Protein AF-A0A162H583-F1 (afdb_monomer_lite)

Secondary structure (DSSP, 8-state):
-PPPPTT----SS--HHHHHHT-SSPPPGGGT---------PPPPTHHHH-HHHHHHHIIIIITTS------GGG--STT-EEEEEETTEEEEEEEEETTEEEEEESS-TTT---S-SS-BSSS-S-HHHHHHHHH-TT------TT-GGGGT---------PPPPP-

Structure (mmCIF, N/CA/C/O backbone):
data_AF-A0A162H583-F1
#
_entry.id   AF-A0A162H583-F1
#
loop_
_atom_site.group_PDB
_atom_site.id
_atom_site.type_symbol
_atom_site.label_atom_id
_atom_site.label_alt_id
_atom_site.label_comp_id
_atom_site.label_asym_id
_atom_site.label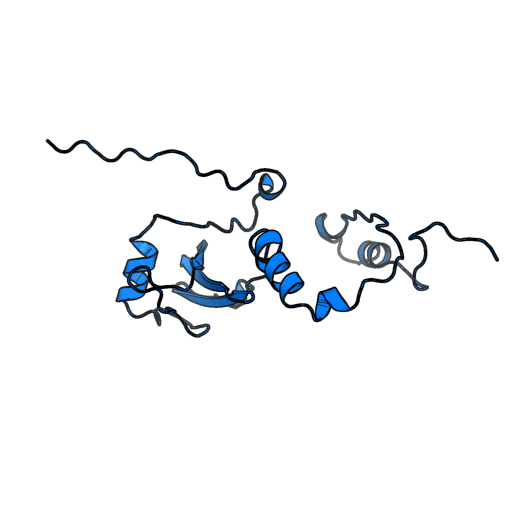_entity_id
_atom_site.label_seq_id
_atom_site.pdbx_PDB_ins_code
_atom_site.Cartn_x
_atom_site.Cartn_y
_atom_site.Cartn_z
_atom_site.occupancy
_atom_site.B_iso_or_equiv
_atom_site.auth_seq_id
_atom_site.auth_comp_id
_atom_site.auth_asym_id
_atom_site.auth_atom_id
_atom_site.pdbx_PDB_model_num
ATOM 1 N N . MET A 1 1 ? 15.491 -35.699 -24.051 1.00 50.78 1 MET A N 1
ATOM 2 C CA . MET A 1 1 ? 14.943 -34.900 -22.935 1.00 50.78 1 MET A CA 1
ATOM 3 C C . MET A 1 1 ? 13.486 -34.619 -23.257 1.00 50.78 1 MET A C 1
ATOM 5 O O . MET A 1 1 ? 13.222 -34.134 -24.347 1.00 50.78 1 MET A O 1
ATOM 9 N N . SER A 1 2 ? 12.550 -35.019 -22.392 1.00 69.00 2 SER A N 1
ATOM 10 C CA . SER A 1 2 ? 11.120 -34.745 -22.592 1.00 69.00 2 SER A CA 1
ATOM 11 C C . SER A 1 2 ? 10.884 -33.241 -22.500 1.00 69.00 2 SER A C 1
ATOM 13 O O . SER A 1 2 ? 11.198 -32.650 -21.469 1.00 69.00 2 SER A O 1
ATOM 15 N N . VAL A 1 3 ? 10.338 -32.631 -23.549 1.00 78.31 3 VAL A N 1
ATOM 16 C CA . VAL A 1 3 ? 9.922 -31.224 -23.518 1.00 78.31 3 VAL A CA 1
ATOM 17 C C . VAL A 1 3 ? 8.723 -31.116 -22.573 1.00 78.31 3 VAL A C 1
ATOM 19 O O . VAL A 1 3 ? 7.740 -31.836 -22.734 1.00 78.31 3 VAL A O 1
ATOM 22 N N . GLN A 1 4 ? 8.842 -30.291 -21.535 1.00 82.75 4 GLN A N 1
ATOM 23 C CA . GLN A 1 4 ? 7.758 -30.005 -20.592 1.00 82.75 4 GLN A CA 1
ATOM 24 C C . GLN A 1 4 ? 6.749 -29.039 -21.226 1.00 82.75 4 GLN A C 1
ATOM 26 O O . GLN A 1 4 ? 7.090 -28.288 -22.141 1.00 82.75 4 GLN A O 1
ATOM 31 N N . LYS A 1 5 ? 5.503 -29.044 -20.744 1.00 88.88 5 LYS A N 1
ATOM 32 C CA . LYS A 1 5 ? 4.501 -28.066 -21.184 1.00 88.88 5 LYS A CA 1
ATOM 33 C C . LYS A 1 5 ? 4.932 -26.666 -20.702 1.00 88.88 5 LYS A C 1
ATOM 35 O O . LYS A 1 5 ? 5.380 -26.543 -19.563 1.00 88.88 5 LYS A O 1
ATOM 40 N N . PRO A 1 6 ? 4.783 -25.599 -21.507 1.00 89.00 6 PRO A N 1
ATOM 41 C CA . PRO A 1 6 ? 5.033 -24.239 -21.032 1.00 89.00 6 PRO A CA 1
ATOM 42 C C . PRO A 1 6 ? 4.258 -23.945 -19.736 1.00 89.00 6 PRO A C 1
ATOM 44 O O . PRO A 1 6 ? 3.083 -24.303 -19.619 1.00 89.00 6 PRO A O 1
ATOM 47 N N . GLY A 1 7 ? 4.941 -23.373 -18.742 1.00 87.69 7 GLY A N 1
ATOM 48 C CA . GLY A 1 7 ? 4.389 -23.112 -17.406 1.00 87.69 7 GLY A CA 1
ATOM 49 C C . GLY A 1 7 ? 4.313 -24.319 -16.462 1.00 87.69 7 GLY A C 1
ATOM 50 O O . GLY A 1 7 ? 3.940 -24.148 -15.307 1.00 87.69 7 GLY A O 1
ATOM 51 N N . SER A 1 8 ? 4.686 -25.535 -16.891 1.00 88.12 8 SER A N 1
ATOM 52 C CA . SER A 1 8 ? 4.710 -26.711 -16.000 1.00 88.12 8 SER A CA 1
ATOM 53 C C . SER A 1 8 ? 6.026 -26.886 -15.236 1.00 88.12 8 SER A C 1
ATOM 55 O O . SER A 1 8 ? 6.143 -27.798 -14.417 1.00 88.12 8 SER A O 1
ATOM 57 N N . ALA A 1 9 ? 7.026 -26.039 -15.503 1.00 87.62 9 ALA A N 1
ATOM 58 C CA . ALA A 1 9 ? 8.291 -26.041 -14.779 1.00 87.62 9 ALA A CA 1
ATOM 59 C C . ALA A 1 9 ? 8.074 -25.574 -13.332 1.00 87.62 9 ALA A C 1
ATOM 61 O O . ALA A 1 9 ? 7.574 -24.478 -13.091 1.00 87.62 9 ALA A O 1
ATOM 62 N N . ARG A 1 10 ? 8.461 -26.407 -12.363 1.00 86.56 10 ARG A N 1
ATOM 63 C CA . ARG A 1 10 ? 8.349 -26.113 -10.929 1.00 86.56 10 ARG A CA 1
ATOM 64 C C . ARG A 1 10 ? 9.464 -26.791 -10.140 1.00 86.56 10 ARG A C 1
ATOM 66 O O . ARG A 1 10 ? 10.038 -27.778 -10.598 1.00 86.56 10 ARG A O 1
ATOM 73 N N . ALA A 1 11 ? 9.746 -26.270 -8.948 1.00 87.81 11 ALA A N 1
ATOM 74 C CA . ALA A 1 11 ? 10.641 -26.922 -7.996 1.00 87.81 11 ALA A CA 1
ATOM 75 C C . ALA A 1 11 ? 10.095 -28.301 -7.575 1.00 87.81 11 ALA A C 1
ATOM 77 O O . ALA A 1 11 ? 8.883 -28.540 -7.606 1.00 87.81 11 ALA A O 1
ATOM 78 N N . SER A 1 12 ? 10.992 -29.208 -7.182 1.00 90.19 12 SER A N 1
ATOM 79 C CA . SER A 1 12 ? 10.615 -30.512 -6.633 1.00 90.19 12 SER A CA 1
ATOM 80 C C . SER A 1 12 ? 9.915 -30.370 -5.274 1.00 90.19 12 SER A C 1
ATOM 82 O O . SER A 1 12 ? 10.164 -29.423 -4.533 1.00 90.19 12 SER A O 1
ATOM 84 N N . GLY A 1 13 ? 9.047 -31.332 -4.940 1.00 92.25 13 GLY A N 1
ATOM 85 C CA . GLY A 1 13 ? 8.307 -31.370 -3.672 1.00 92.25 13 GLY A CA 1
ATOM 86 C C . GLY A 1 13 ? 6.801 -31.110 -3.818 1.00 92.25 13 GLY A C 1
ATOM 87 O O . GLY A 1 13 ? 6.305 -30.967 -4.942 1.00 92.25 13 GLY A O 1
ATOM 88 N N . PRO A 1 14 ? 6.054 -31.081 -2.700 1.00 93.31 14 PRO A N 1
ATOM 89 C CA . PRO A 1 14 ? 4.634 -30.750 -2.712 1.00 93.31 14 PRO A CA 1
ATOM 90 C C . PRO A 1 14 ? 4.416 -29.290 -3.129 1.00 93.31 14 PRO A C 1
ATOM 92 O O . PRO A 1 14 ? 5.251 -28.414 -2.898 1.00 93.31 14 PRO A O 1
ATOM 95 N N . THR A 1 15 ? 3.300 -29.024 -3.794 1.00 90.38 15 THR A N 1
ATOM 96 C CA . THR A 1 15 ? 2.823 -27.668 -4.072 1.00 90.38 15 THR A CA 1
ATOM 97 C C . THR A 1 15 ? 2.327 -27.007 -2.789 1.00 90.38 15 THR A C 1
ATOM 99 O O . THR A 1 15 ? 2.003 -27.672 -1.802 1.00 90.38 15 THR A O 1
ATOM 102 N N . VAL A 1 16 ? 2.215 -25.678 -2.819 1.00 89.38 16 VAL A N 1
ATOM 103 C CA . VAL A 1 16 ? 1.554 -24.931 -1.742 1.00 89.38 16 VAL A CA 1
ATOM 104 C C . VAL A 1 16 ? 0.112 -25.420 -1.575 1.00 89.38 16 VAL A C 1
ATOM 106 O O . VAL A 1 16 ? -0.304 -25.673 -0.453 1.00 89.38 16 VAL A O 1
ATOM 109 N N . ALA A 1 17 ? -0.607 -25.665 -2.675 1.00 89.81 17 ALA A N 1
ATOM 110 C CA . ALA A 1 17 ? -1.972 -26.191 -2.645 1.00 89.81 17 ALA A CA 1
ATOM 111 C C . ALA A 1 17 ? -2.068 -27.580 -1.983 1.00 89.81 17 ALA A C 1
ATOM 113 O O . ALA A 1 17 ? -2.922 -27.790 -1.129 1.00 89.81 17 ALA A O 1
ATOM 114 N N . GLU A 1 18 ? -1.170 -28.516 -2.312 1.00 91.56 18 GLU A N 1
ATOM 115 C CA . GLU A 1 18 ? -1.110 -29.840 -1.666 1.00 91.56 18 GLU A CA 1
ATOM 116 C C . GLU A 1 18 ? -0.750 -29.733 -0.179 1.00 91.56 18 GLU A C 1
ATOM 118 O O . GLU A 1 18 ? -1.299 -30.462 0.642 1.00 91.56 18 GLU A O 1
ATOM 123 N N . THR A 1 19 ? 0.147 -28.807 0.172 1.00 92.56 19 THR A N 1
ATOM 124 C CA . THR A 1 19 ? 0.529 -28.550 1.569 1.00 92.56 19 THR A CA 1
ATOM 125 C C . THR A 1 19 ? -0.655 -28.008 2.370 1.00 92.56 19 THR A C 1
ATOM 127 O O . THR A 1 19 ? -0.931 -28.501 3.457 1.00 92.56 19 THR A O 1
ATOM 130 N N . ILE A 1 20 ? -1.383 -27.037 1.812 1.00 91.75 20 ILE A N 1
ATOM 131 C CA . ILE A 1 20 ? -2.583 -26.441 2.409 1.00 91.75 20 ILE A CA 1
ATOM 132 C C . ILE A 1 20 ? -3.699 -27.490 2.547 1.00 91.75 20 ILE A C 1
ATOM 134 O O . ILE A 1 20 ? -4.353 -27.567 3.582 1.00 91.75 20 ILE A O 1
ATOM 138 N N . ALA A 1 21 ? -3.890 -28.340 1.537 1.00 89.75 21 ALA A N 1
ATOM 139 C CA . ALA A 1 21 ? -4.882 -29.415 1.573 1.00 89.75 21 ALA A CA 1
ATOM 140 C C . ALA A 1 21 ? -4.553 -30.508 2.605 1.00 89.75 21 ALA A C 1
ATOM 142 O O . ALA A 1 21 ? -5.455 -31.199 3.077 1.00 89.75 21 ALA A O 1
ATOM 143 N N . ALA A 1 22 ? -3.273 -30.671 2.945 1.00 91.38 22 ALA A N 1
ATOM 144 C CA . ALA A 1 22 ? -2.807 -31.598 3.968 1.00 91.38 22 ALA A CA 1
ATOM 145 C C . ALA A 1 22 ? -2.830 -31.001 5.389 1.00 91.38 22 ALA A C 1
ATOM 147 O O . ALA A 1 22 ? -2.462 -31.705 6.335 1.00 91.38 22 ALA A O 1
ATOM 148 N N . ASP A 1 23 ? -3.229 -29.734 5.558 1.00 93.81 23 ASP A N 1
ATOM 149 C CA . ASP A 1 23 ? -3.314 -29.114 6.877 1.00 93.81 23 ASP A CA 1
ATOM 150 C C . ASP A 1 23 ? -4.364 -29.826 7.748 1.00 93.81 23 ASP A C 1
ATOM 152 O O . ASP A 1 23 ? -5.420 -30.275 7.295 1.00 93.81 23 ASP A O 1
ATOM 156 N N . ARG A 1 24 ? -4.060 -29.937 9.042 1.00 94.56 24 ARG A N 1
ATOM 157 C CA . ARG A 1 24 ? -4.929 -30.570 10.038 1.00 94.56 24 ARG A CA 1
ATOM 158 C C . ARG A 1 24 ? -6.247 -29.813 10.183 1.00 94.56 24 ARG A C 1
ATOM 160 O O . ARG A 1 24 ? -7.266 -30.420 10.514 1.00 94.56 24 ARG A O 1
ATOM 167 N N . VAL A 1 25 ? -6.211 -28.492 10.024 1.00 94.12 25 VAL A N 1
ATOM 168 C CA . VAL A 1 25 ? -7.395 -27.635 10.064 1.00 94.12 25 VAL A CA 1
ATOM 169 C C . VAL A 1 25 ? -7.723 -27.245 8.636 1.00 94.12 25 VAL A C 1
ATOM 171 O O . VAL A 1 25 ? -6.883 -26.681 7.946 1.00 94.12 25 VAL A O 1
ATOM 174 N N . ALA A 1 26 ? -8.949 -27.544 8.205 1.00 91.19 26 ALA A N 1
ATOM 175 C CA . ALA A 1 26 ? -9.385 -27.193 6.865 1.00 91.19 26 ALA A CA 1
ATOM 176 C C . ALA A 1 26 ? -9.263 -25.669 6.661 1.00 91.19 26 ALA A C 1
ATOM 178 O O . ALA A 1 26 ? -9.821 -24.906 7.459 1.00 91.19 26 ALA A O 1
ATOM 179 N N . PRO A 1 27 ? -8.541 -25.220 5.623 1.00 91.50 27 PRO A N 1
ATOM 180 C CA . PRO A 1 27 ? -8.376 -23.805 5.338 1.00 91.50 27 PRO A CA 1
ATOM 181 C C . PRO A 1 27 ? -9.703 -23.203 4.851 1.00 91.50 27 PRO A C 1
ATOM 183 O O . PRO A 1 27 ? -10.533 -23.908 4.266 1.00 91.50 27 PRO A O 1
ATOM 186 N N . PRO A 1 28 ? -9.923 -21.896 5.054 1.00 91.31 28 PRO A N 1
ATOM 187 C CA . PRO A 1 28 ? -11.058 -21.204 4.459 1.00 91.31 28 PRO A CA 1
ATOM 188 C C . PRO A 1 28 ? -11.011 -21.301 2.925 1.00 91.31 28 PRO A C 1
ATOM 190 O O . PRO A 1 28 ? -9.935 -21.284 2.326 1.00 91.31 28 PRO A O 1
ATOM 193 N N . ALA A 1 29 ? -12.188 -21.369 2.293 1.00 90.31 29 ALA A N 1
ATOM 194 C CA . ALA A 1 29 ? -12.328 -21.587 0.849 1.00 90.31 29 ALA A CA 1
ATOM 195 C C . ALA A 1 29 ? -11.472 -20.653 -0.039 1.00 90.31 29 ALA A C 1
ATOM 197 O O . ALA A 1 29 ? -10.857 -21.174 -0.967 1.00 90.31 29 ALA A O 1
ATOM 198 N N . PRO A 1 30 ? -11.314 -19.344 0.261 1.00 90.50 30 PRO A N 1
ATOM 199 C CA . PRO A 1 30 ? -10.476 -18.457 -0.552 1.00 90.50 30 PRO A CA 1
ATOM 200 C C . PRO A 1 30 ? -8.999 -18.868 -0.636 1.00 90.50 30 PRO A C 1
ATOM 202 O O . PRO A 1 30 ? -8.331 -18.556 -1.613 1.00 90.50 30 PRO A O 1
ATOM 205 N N . LEU A 1 31 ? -8.467 -19.590 0.358 1.00 87.94 31 LEU A N 1
ATOM 206 C CA . LEU A 1 31 ? -7.082 -20.082 0.315 1.00 87.94 31 LEU A CA 1
ATOM 207 C C . LEU A 1 31 ? -6.904 -21.310 -0.590 1.00 87.94 31 LEU A C 1
ATOM 209 O O . LEU A 1 31 ? -5.772 -21.708 -0.860 1.00 87.94 31 LEU A O 1
ATOM 213 N N . LEU A 1 32 ? -8.004 -21.929 -1.024 1.00 88.62 32 LEU A N 1
ATOM 214 C CA . LEU A 1 32 ? -8.006 -23.075 -1.934 1.00 88.62 32 LEU A CA 1
ATOM 215 C C . LEU A 1 32 ? -8.216 -22.662 -3.396 1.00 88.62 32 LEU A C 1
ATOM 217 O O . LEU A 1 32 ? -8.027 -23.483 -4.295 1.00 88.62 32 LEU A O 1
ATOM 221 N N . GLU A 1 33 ? -8.614 -21.416 -3.644 1.00 89.62 33 GLU A N 1
ATOM 222 C CA . GLU A 1 33 ? -8.807 -20.893 -4.991 1.00 89.62 33 GLU A CA 1
ATOM 223 C C . GLU A 1 33 ? -7.456 -20.698 -5.694 1.00 89.62 33 GLU A C 1
ATOM 225 O O . GLU A 1 33 ? -6.486 -20.205 -5.119 1.00 89.62 33 GLU A O 1
ATOM 230 N N . SER A 1 34 ? -7.375 -21.104 -6.963 1.00 87.00 34 SER A N 1
ATOM 231 C CA . SER A 1 34 ? -6.187 -20.888 -7.790 1.00 87.00 34 SER A CA 1
ATOM 232 C C . SER A 1 34 ? -6.583 -20.674 -9.246 1.00 87.00 34 SER A C 1
ATOM 234 O O . SER A 1 34 ? -7.412 -21.412 -9.775 1.00 87.00 34 SER A O 1
ATOM 236 N N . ASP A 1 35 ? -5.968 -19.682 -9.888 1.00 88.88 35 ASP A N 1
ATOM 237 C CA . ASP A 1 35 ? -6.175 -19.371 -11.304 1.00 88.88 35 ASP A CA 1
ATOM 238 C C . ASP A 1 35 ? -4.828 -19.048 -11.963 1.00 88.88 35 ASP A C 1
ATOM 240 O O . ASP A 1 35 ? -4.424 -17.898 -12.135 1.00 88.88 35 ASP A O 1
ATOM 244 N N . TYR A 1 36 ? -4.050 -20.097 -12.232 1.00 87.75 36 TYR A N 1
ATOM 245 C CA . TYR A 1 36 ? -2.750 -19.942 -12.873 1.00 87.75 36 TYR A CA 1
ATOM 246 C C . TYR A 1 36 ? -2.898 -19.836 -14.394 1.00 87.75 36 TYR A C 1
ATOM 248 O O . TYR A 1 36 ? -3.329 -20.783 -15.056 1.00 87.75 36 TYR A O 1
ATOM 256 N N . ALA A 1 37 ? -2.416 -18.726 -14.954 1.00 90.50 37 ALA A N 1
ATOM 257 C CA . ALA A 1 37 ? -2.258 -18.532 -16.389 1.00 90.50 37 ALA A CA 1
ATOM 258 C C . ALA A 1 37 ? -0.772 -18.393 -16.758 1.00 90.50 37 ALA A C 1
ATOM 260 O O . ALA A 1 37 ? -0.038 -17.598 -16.171 1.00 90.50 37 ALA A O 1
ATOM 261 N N . PHE A 1 38 ? -0.320 -19.143 -17.766 1.00 92.06 38 PHE A N 1
ATOM 262 C CA . PHE A 1 38 ? 1.028 -18.984 -18.312 1.00 92.06 38 PHE A CA 1
ATOM 263 C C . PHE A 1 38 ? 1.079 -17.747 -19.221 1.00 92.06 38 PHE A C 1
ATOM 265 O O . PHE A 1 38 ? 0.512 -17.758 -20.312 1.00 92.06 38 PHE A O 1
ATOM 272 N N . LEU A 1 39 ? 1.763 -16.691 -18.772 1.00 91.81 39 LEU A N 1
ATOM 273 C CA . LEU A 1 39 ? 1.861 -15.404 -19.481 1.00 91.81 39 LEU A CA 1
ATOM 274 C C . LEU A 1 39 ? 3.078 -15.293 -20.418 1.00 91.81 39 LEU A C 1
ATOM 276 O O . LEU A 1 39 ? 3.268 -14.257 -21.051 1.00 91.81 39 LEU A O 1
ATOM 280 N N . GLY A 1 40 ? 3.884 -16.351 -20.522 1.00 92.06 40 GLY A N 1
ATOM 281 C CA . GLY A 1 40 ? 5.137 -16.370 -21.275 1.00 92.06 40 GLY A CA 1
ATOM 282 C C . GLY A 1 40 ? 6.368 -16.471 -20.376 1.00 92.06 40 GLY A C 1
ATOM 283 O O . GLY A 1 40 ? 6.296 -16.302 -19.160 1.00 92.06 40 GLY A O 1
ATOM 284 N N . ASP A 1 41 ? 7.496 -16.779 -21.000 1.00 92.12 41 ASP A N 1
ATOM 285 C CA . ASP A 1 41 ? 8.822 -16.956 -20.397 1.00 92.12 41 ASP A CA 1
ATOM 286 C C . ASP A 1 41 ? 9.862 -15.997 -21.000 1.00 92.12 41 ASP A C 1
ATOM 288 O O . ASP A 1 41 ? 11.064 -16.205 -20.870 1.00 92.12 41 ASP A O 1
ATOM 292 N N . VAL A 1 42 ? 9.392 -14.944 -21.675 1.00 93.81 42 VAL A N 1
ATOM 293 C CA . VAL A 1 42 ? 10.249 -13.892 -22.225 1.00 93.81 42 VAL A CA 1
ATOM 294 C C . VAL A 1 42 ? 10.880 -13.069 -21.106 1.00 93.81 42 VAL A C 1
ATOM 296 O O . VAL A 1 42 ? 10.225 -12.751 -20.109 1.00 93.81 42 VAL A O 1
ATOM 299 N N . ASP A 1 43 ? 12.139 -12.680 -21.300 1.00 94.25 43 ASP A N 1
ATOM 300 C CA . ASP A 1 43 ? 12.839 -11.811 -20.360 1.00 94.25 43 ASP A CA 1
ATOM 301 C C . ASP A 1 43 ? 12.122 -10.461 -20.228 1.00 94.25 43 ASP A C 1
ATOM 303 O O . ASP A 1 43 ? 11.694 -9.841 -21.208 1.00 94.25 43 ASP A O 1
ATOM 307 N N . ILE A 1 44 ? 11.994 -9.997 -18.987 1.00 93.94 44 ILE A N 1
ATOM 308 C CA . ILE A 1 44 ? 11.425 -8.688 -18.684 1.00 93.94 44 ILE A CA 1
ATOM 309 C C . ILE A 1 44 ? 12.521 -7.641 -18.867 1.00 93.94 44 ILE A C 1
ATOM 311 O O . ILE A 1 44 ? 13.573 -7.725 -18.238 1.00 93.94 44 ILE A O 1
ATOM 315 N N . ASP A 1 45 ? 12.246 -6.630 -19.690 1.00 95.00 45 ASP A N 1
ATOM 316 C CA . ASP A 1 45 ? 13.177 -5.527 -19.921 1.00 95.00 45 ASP A CA 1
ATOM 317 C C . ASP A 1 45 ? 13.548 -4.805 -18.611 1.00 95.00 45 ASP A C 1
ATOM 319 O O . ASP A 1 45 ? 12.674 -4.389 -17.840 1.00 95.00 45 ASP A O 1
ATOM 323 N N . CYS A 1 46 ? 14.853 -4.624 -18.387 1.00 96.12 46 CYS A N 1
ATOM 324 C CA . CYS A 1 46 ? 15.414 -3.903 -17.248 1.00 96.12 46 CYS A CA 1
ATOM 325 C C . CYS A 1 46 ? 14.903 -2.459 -17.146 1.00 96.12 46 CYS A C 1
ATOM 327 O O . CYS A 1 46 ? 14.811 -1.930 -16.034 1.00 96.12 46 CYS A O 1
ATOM 329 N N . GLU A 1 47 ? 14.539 -1.821 -18.265 1.00 96.62 47 GLU A N 1
ATOM 330 C CA . GLU A 1 47 ? 14.010 -0.452 -18.272 1.00 96.62 47 GLU A CA 1
ATOM 331 C C . GLU A 1 47 ? 12.748 -0.293 -17.419 1.00 96.62 47 GLU A C 1
ATOM 333 O O . GLU A 1 47 ? 12.496 0.796 -16.903 1.00 96.62 47 GLU A O 1
ATOM 338 N N . ARG A 1 48 ? 11.969 -1.363 -17.202 1.00 94.94 48 ARG A N 1
ATOM 339 C CA . ARG A 1 48 ? 10.779 -1.305 -16.337 1.00 94.94 48 ARG A CA 1
ATOM 340 C C . ARG A 1 48 ? 11.097 -0.900 -14.898 1.00 94.94 48 ARG A C 1
ATOM 342 O O . ARG A 1 48 ? 10.240 -0.331 -14.238 1.00 94.94 48 ARG A O 1
ATOM 349 N N . TYR A 1 49 ? 12.315 -1.166 -14.430 1.00 95.19 49 TYR A N 1
ATOM 350 C CA . TYR A 1 49 ? 12.732 -0.888 -13.054 1.00 95.19 49 TYR A CA 1
ATOM 351 C C . TYR A 1 49 ? 13.482 0.441 -12.901 1.00 95.19 49 TYR A C 1
ATOM 353 O O . TYR A 1 49 ? 13.660 0.915 -11.782 1.00 95.19 49 TYR A O 1
ATOM 361 N N . THR A 1 50 ? 13.959 1.030 -14.001 1.00 96.69 50 THR A N 1
ATOM 362 C CA . THR A 1 50 ? 14.844 2.210 -13.971 1.00 96.69 50 THR A CA 1
ATOM 363 C C . THR A 1 50 ? 14.280 3.419 -14.713 1.00 96.69 50 THR A C 1
ATOM 365 O O . THR A 1 50 ? 14.698 4.546 -14.450 1.00 96.69 50 THR A O 1
ATOM 368 N N . SER A 1 51 ? 13.330 3.218 -15.627 1.00 97.81 51 SER A N 1
ATOM 369 C CA . SER A 1 51 ? 12.750 4.287 -16.435 1.00 97.81 51 SER A CA 1
ATOM 370 C C . SER A 1 51 ? 11.722 5.099 -15.651 1.00 97.81 51 SER A C 1
ATOM 372 O O . SER A 1 51 ? 10.663 4.601 -15.265 1.00 97.81 51 SER A O 1
ATOM 374 N N . GLU A 1 52 ? 11.973 6.400 -15.515 1.00 96.38 52 GLU A N 1
ATOM 375 C CA . GLU A 1 52 ? 11.019 7.352 -14.932 1.00 96.38 52 GLU A CA 1
ATOM 376 C C . GLU A 1 52 ? 9.692 7.389 -15.711 1.00 96.38 52 GLU A C 1
ATOM 378 O O . GLU A 1 52 ? 8.607 7.497 -15.134 1.00 96.38 52 GLU A O 1
ATOM 383 N N . ALA A 1 53 ? 9.757 7.260 -17.040 1.00 96.50 53 ALA A N 1
ATOM 384 C CA . ALA A 1 53 ? 8.565 7.223 -17.876 1.00 96.50 53 ALA A CA 1
ATOM 385 C C . ALA A 1 53 ? 7.711 5.981 -17.588 1.00 96.50 53 ALA A C 1
ATOM 387 O O . ALA A 1 53 ? 6.484 6.074 -17.630 1.00 96.50 53 ALA A O 1
ATOM 388 N N . PHE A 1 54 ? 8.334 4.839 -17.281 1.00 96.25 54 PHE A N 1
ATOM 389 C CA . PHE A 1 54 ? 7.612 3.630 -16.896 1.00 96.25 54 PHE A CA 1
ATOM 390 C C . PHE A 1 54 ? 6.940 3.805 -15.529 1.00 96.25 54 PHE A C 1
ATOM 392 O O . PHE A 1 54 ? 5.727 3.616 -15.441 1.00 96.25 54 PHE A O 1
ATOM 399 N N . ALA A 1 55 ? 7.683 4.285 -14.526 1.00 94.00 55 ALA A N 1
ATOM 400 C CA . ALA A 1 55 ? 7.170 4.531 -13.176 1.00 94.00 55 ALA A CA 1
ATOM 401 C C . ALA A 1 55 ? 5.961 5.489 -13.160 1.00 94.00 55 ALA A C 1
ATOM 403 O O . ALA A 1 55 ? 4.967 5.242 -12.476 1.00 94.00 55 ALA A O 1
ATOM 404 N N . ARG A 1 56 ? 5.984 6.555 -13.977 1.00 93.62 56 ARG A N 1
ATOM 405 C CA . ARG A 1 56 ? 4.834 7.469 -14.114 1.00 93.62 56 ARG A CA 1
ATOM 406 C C 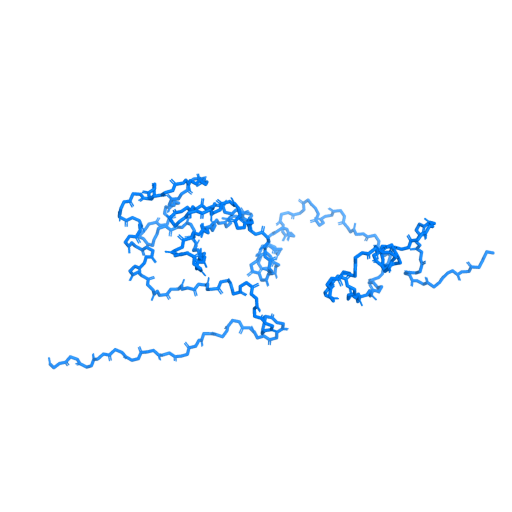. ARG A 1 56 ? 3.584 6.766 -14.652 1.00 93.62 56 ARG A C 1
ATOM 408 O O . ARG A 1 56 ? 2.481 7.041 -14.189 1.00 93.62 56 ARG A O 1
ATOM 415 N N . ARG A 1 57 ? 3.735 5.845 -15.609 1.00 94.56 57 ARG A N 1
ATOM 416 C CA . ARG A 1 57 ? 2.591 5.078 -16.133 1.00 94.56 57 ARG A CA 1
ATOM 417 C C . ARG A 1 57 ? 2.029 4.116 -15.092 1.00 94.56 57 ARG A C 1
ATOM 419 O O . ARG A 1 57 ? 0.816 3.934 -15.056 1.00 94.56 57 ARG A O 1
ATOM 426 N N . GLU A 1 58 ? 2.877 3.508 -14.263 1.00 93.50 58 GLU A N 1
ATOM 427 C CA . GLU A 1 58 ? 2.417 2.656 -13.159 1.00 93.50 58 GLU A CA 1
ATOM 428 C C . GLU A 1 58 ? 1.592 3.459 -12.150 1.00 93.50 58 GLU A C 1
ATOM 430 O O . GLU A 1 58 ? 0.518 3.016 -11.748 1.00 93.50 58 GLU A O 1
ATOM 435 N N . ASP A 1 59 ? 2.028 4.675 -11.810 1.00 88.81 59 ASP A N 1
ATOM 436 C CA . ASP A 1 59 ? 1.253 5.579 -10.953 1.00 88.81 59 ASP A CA 1
ATOM 437 C C . ASP A 1 59 ? -0.121 5.924 -11.547 1.00 88.81 59 ASP A C 1
ATOM 439 O O . ASP A 1 59 ? -1.127 5.933 -10.841 1.00 88.81 59 ASP A O 1
ATOM 443 N N . GLU A 1 60 ? -0.205 6.153 -12.856 1.00 88.38 60 GLU A N 1
ATOM 444 C CA . GLU A 1 60 ? -1.464 6.504 -13.523 1.00 88.38 60 GLU A CA 1
ATOM 445 C C . GLU A 1 60 ? -2.421 5.315 -13.717 1.00 88.38 60 GLU A C 1
ATOM 447 O O . GLU A 1 60 ? -3.646 5.496 -13.689 1.00 88.38 60 GLU A O 1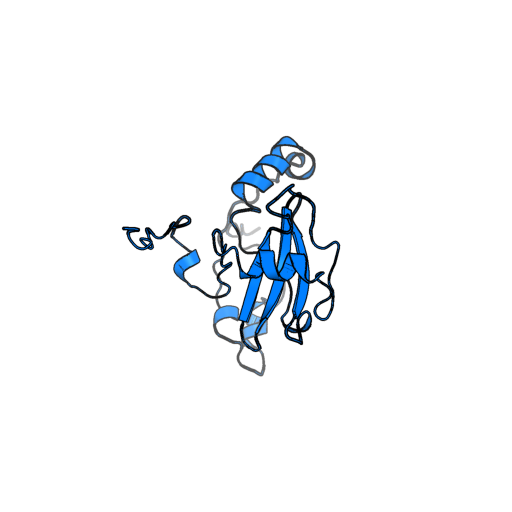
ATOM 452 N N . GLN A 1 61 ? -1.888 4.113 -13.954 1.00 89.62 61 GLN A N 1
ATOM 453 C CA . GLN A 1 61 ? -2.672 2.972 -14.446 1.00 89.62 61 GLN A CA 1
ATOM 454 C C . GLN A 1 61 ? -2.787 1.806 -13.466 1.00 89.62 61 GLN A C 1
ATOM 456 O O . GLN A 1 61 ? -3.744 1.042 -13.579 1.00 89.62 61 GLN A O 1
ATOM 461 N N . LEU A 1 62 ? -1.858 1.671 -12.520 1.00 89.75 62 LEU A N 1
ATOM 462 C CA . LEU A 1 62 ? -1.822 0.562 -11.569 1.00 89.75 62 LEU A CA 1
ATOM 463 C C . LEU A 1 62 ? -2.127 1.049 -10.152 1.00 89.75 62 LEU A C 1
ATOM 465 O O . LEU A 1 62 ? -3.192 0.739 -9.622 1.00 89.75 62 LEU A O 1
ATOM 469 N N . TRP A 1 63 ? -1.252 1.874 -9.572 1.00 88.19 63 TRP A N 1
ATOM 470 C CA . TRP A 1 63 ? -1.289 2.206 -8.140 1.00 88.19 63 TRP A CA 1
ATOM 471 C C . TRP A 1 63 ? -2.546 2.965 -7.694 1.00 88.19 63 TRP A C 1
ATOM 473 O O . TRP A 1 63 ? -2.930 2.911 -6.535 1.00 88.19 63 TRP A O 1
ATOM 483 N N . ARG A 1 64 ? -3.232 3.662 -8.605 1.00 83.94 64 ARG A N 1
ATOM 484 C CA . ARG A 1 64 ? -4.503 4.349 -8.298 1.00 83.94 64 ARG A CA 1
ATOM 485 C C . ARG A 1 64 ? -5.745 3.479 -8.503 1.00 83.94 64 ARG A C 1
ATOM 487 O O . ARG A 1 64 ? -6.857 3.956 -8.285 1.00 83.94 64 ARG A O 1
ATOM 494 N N . ARG A 1 65 ? -5.583 2.263 -9.030 1.00 85.12 65 ARG A N 1
ATOM 495 C CA . ARG A 1 65 ? -6.686 1.430 -9.539 1.00 85.12 65 ARG A CA 1
ATOM 496 C C . ARG A 1 65 ? -6.714 0.019 -8.964 1.00 85.12 65 ARG A C 1
ATOM 498 O O . ARG A 1 65 ? -7.661 -0.706 -9.252 1.00 85.12 65 ARG A O 1
ATOM 505 N N . CYS A 1 66 ? -5.707 -0.383 -8.195 1.00 88.81 66 CYS A N 1
ATOM 506 C CA . CYS A 1 66 ? -5.695 -1.675 -7.521 1.00 88.81 66 CYS A CA 1
ATOM 507 C C . CYS A 1 66 ? -6.030 -1.541 -6.033 1.00 88.81 66 CYS A C 1
ATOM 509 O O . CYS A 1 66 ? -6.088 -0.446 -5.478 1.00 88.81 66 CYS A O 1
ATOM 511 N N . TRP A 1 67 ? -6.275 -2.682 -5.395 1.00 89.88 67 TRP A N 1
ATOM 512 C CA . TRP A 1 67 ? -6.410 -2.781 -3.948 1.00 89.88 67 TRP A CA 1
ATOM 513 C C . TRP A 1 67 ? -5.043 -2.695 -3.275 1.00 89.88 67 TRP A C 1
ATOM 515 O O . TRP A 1 67 ? -4.063 -3.246 -3.777 1.00 89.88 67 TRP A O 1
ATOM 525 N N . HIS A 1 68 ? -4.985 -2.006 -2.135 1.00 88.56 68 HIS A N 1
ATOM 526 C CA . HIS A 1 68 ? -3.769 -1.828 -1.347 1.00 88.56 68 HIS A CA 1
ATOM 527 C C . HIS A 1 68 ? -3.962 -2.396 0.050 1.00 88.56 68 HIS A C 1
ATOM 529 O O . HIS A 1 68 ? -4.949 -2.107 0.725 1.00 88.56 68 HIS A O 1
ATOM 535 N N . TRP A 1 69 ? -2.975 -3.160 0.507 1.00 91.44 69 TRP A N 1
ATOM 536 C CA . TRP A 1 69 ? -2.896 -3.563 1.901 1.00 91.44 69 TRP A CA 1
ATOM 537 C C . TRP A 1 69 ? -2.390 -2.380 2.734 1.00 91.44 69 TRP A C 1
ATOM 539 O O . TRP A 1 69 ? -1.184 -2.151 2.827 1.00 91.44 69 TRP A O 1
ATOM 549 N N . ALA A 1 70 ? -3.313 -1.594 3.292 1.00 90.88 70 ALA A N 1
ATOM 550 C CA . ALA A 1 70 ? -2.964 -0.375 4.019 1.00 90.88 70 ALA A CA 1
ATOM 551 C C . ALA A 1 70 ? -2.423 -0.669 5.427 1.00 90.88 70 ALA A C 1
ATOM 553 O O . ALA A 1 70 ? -1.293 -0.303 5.744 1.00 90.88 70 ALA A O 1
ATOM 554 N N . CYS A 1 71 ? -3.222 -1.342 6.256 1.00 90.75 71 CYS A N 1
ATOM 555 C CA . CYS A 1 71 ? -2.881 -1.732 7.622 1.00 90.75 71 CYS A CA 1
ATOM 556 C C . CYS A 1 71 ? -3.760 -2.910 8.075 1.00 90.75 71 CYS A C 1
ATOM 558 O O . CYS A 1 71 ? -4.707 -3.302 7.396 1.00 90.75 71 CYS A O 1
ATOM 560 N N . ARG A 1 72 ? -3.439 -3.476 9.239 1.00 90.06 72 ARG A N 1
ATOM 561 C CA . ARG A 1 72 ? -4.299 -4.430 9.968 1.00 90.06 72 ARG A CA 1
ATOM 562 C C . ARG A 1 72 ? -5.165 -3.692 10.985 1.00 90.06 72 ARG A C 1
ATOM 564 O O . ARG A 1 72 ? -4.747 -2.644 11.468 1.00 90.06 72 ARG A O 1
ATOM 571 N N . GLU A 1 73 ? -6.284 -4.286 11.383 1.00 88.38 73 GLU A N 1
ATOM 572 C CA . GLU A 1 73 ? -7.166 -3.727 12.420 1.00 88.38 73 GLU A CA 1
ATOM 573 C C . GLU A 1 73 ? -6.463 -3.493 13.765 1.00 88.38 73 GLU A C 1
ATOM 575 O O . GLU A 1 73 ? -6.791 -2.544 14.464 1.00 88.38 73 GLU A O 1
ATOM 580 N N . GLU A 1 74 ? -5.449 -4.295 14.095 1.00 90.12 74 GLU A N 1
ATOM 581 C CA . GLU A 1 74 ? -4.634 -4.145 15.312 1.00 90.12 74 GLU A CA 1
ATOM 582 C C . GLU A 1 74 ? -3.795 -2.856 15.359 1.00 90.12 74 GLU A C 1
ATOM 584 O O . GLU A 1 74 ? -3.344 -2.474 16.434 1.00 90.12 74 GLU A O 1
ATOM 589 N N . HIS A 1 75 ? -3.602 -2.166 14.227 1.00 87.44 75 HIS A N 1
ATOM 590 C CA . HIS A 1 75 ? -2.977 -0.834 14.207 1.00 87.44 75 HIS A CA 1
ATOM 591 C C . HIS A 1 75 ? -3.951 0.269 14.640 1.00 87.44 75 HIS A C 1
ATOM 593 O O . HIS A 1 75 ? -3.529 1.393 14.891 1.00 87.44 75 HIS A O 1
ATOM 599 N N . LEU A 1 76 ? -5.249 -0.037 14.684 1.00 88.69 76 LEU A N 1
ATOM 600 C CA . LEU A 1 76 ? -6.327 0.883 15.024 1.00 88.69 76 LEU A CA 1
ATOM 601 C C . LEU A 1 76 ? -7.200 0.233 16.109 1.00 88.69 76 LEU A C 1
ATOM 603 O O . LEU A 1 76 ? -8.341 -0.130 15.811 1.00 88.69 76 LEU A O 1
ATOM 607 N N . PRO A 1 77 ? -6.685 -0.025 17.323 1.00 90.31 77 PRO A N 1
ATOM 608 C CA . PRO A 1 77 ? -7.464 -0.692 18.363 1.00 90.31 77 PRO A CA 1
ATOM 609 C C . PRO A 1 77 ? -8.650 0.156 18.840 1.00 90.31 77 PRO A C 1
ATOM 611 O O . PRO A 1 77 ? -9.742 -0.385 19.021 1.00 90.31 77 PRO A O 1
ATOM 614 N N . ASP A 1 78 ? -8.464 1.470 18.984 1.00 89.19 78 ASP A N 1
ATOM 615 C CA . ASP A 1 78 ? -9.438 2.363 19.605 1.00 89.19 78 ASP A CA 1
ATOM 616 C C . ASP A 1 78 ? -10.010 3.396 18.621 1.00 89.19 78 ASP A C 1
ATOM 618 O O . ASP A 1 78 ? -9.438 3.727 17.580 1.00 89.19 78 ASP A O 1
ATOM 622 N N . VAL A 1 79 ? -11.198 3.920 18.941 1.00 88.38 79 VAL A N 1
ATOM 623 C CA . VAL A 1 79 ? -11.831 4.982 18.145 1.00 88.38 79 VAL A CA 1
ATOM 624 C C . VAL A 1 79 ? -10.981 6.250 18.193 1.00 88.38 79 VAL A C 1
ATOM 626 O O . VAL A 1 79 ? -10.660 6.761 19.266 1.00 88.38 79 VAL A O 1
ATOM 629 N N . GLY A 1 80 ? -10.676 6.791 17.016 1.00 85.00 80 GLY A N 1
ATOM 630 C CA . GLY A 1 80 ? -9.815 7.954 16.829 1.00 85.00 80 GLY A CA 1
ATOM 631 C C . GLY A 1 80 ? -8.372 7.608 16.464 1.00 85.00 80 GLY A C 1
ATOM 632 O O . GLY A 1 80 ? -7.650 8.493 15.994 1.00 85.00 80 GLY A O 1
ATOM 633 N N . ASP A 1 81 ? -7.970 6.345 16.610 1.00 87.69 81 ASP A N 1
ATOM 634 C CA . ASP A 1 81 ? -6.671 5.892 16.126 1.00 87.69 81 ASP A CA 1
ATOM 635 C C . ASP A 1 81 ? -6.592 6.043 14.613 1.00 87.69 81 ASP A C 1
ATOM 637 O O . ASP A 1 81 ? -7.591 5.926 13.887 1.00 87.69 81 ASP A O 1
ATOM 641 N N . ASN A 1 82 ? -5.387 6.343 14.142 1.00 89.62 82 ASN A N 1
ATOM 642 C CA . ASN A 1 82 ? -5.135 6.618 12.742 1.00 89.62 82 ASN A CA 1
ATOM 643 C C . ASN A 1 82 ? -3.800 6.041 12.271 1.00 89.62 82 ASN A C 1
ATOM 645 O O . ASN A 1 82 ? -2.827 5.943 13.017 1.00 89.62 82 ASN A O 1
ATOM 649 N N . TYR A 1 83 ? -3.768 5.703 10.987 1.00 91.62 83 TYR A N 1
ATOM 650 C CA . TYR A 1 83 ? -2.622 5.150 10.289 1.00 91.62 83 TYR A CA 1
ATOM 651 C C . TYR A 1 83 ? -2.413 5.898 8.974 1.00 91.62 83 TYR A C 1
ATOM 653 O O . TYR A 1 83 ? -3.369 6.160 8.240 1.00 91.62 83 TYR A O 1
ATOM 661 N N . VAL A 1 84 ? -1.165 6.237 8.649 1.00 92.75 84 VAL A N 1
ATOM 662 C CA . VAL A 1 84 ? -0.828 6.923 7.394 1.00 92.75 84 VAL A CA 1
ATOM 663 C C . VAL A 1 84 ? -0.212 5.926 6.422 1.00 92.75 84 VAL A C 1
ATOM 665 O O . VAL A 1 84 ? 0.886 5.420 6.640 1.00 92.75 84 VAL A O 1
ATOM 668 N N . HIS A 1 85 ? -0.905 5.681 5.313 1.00 92.56 85 HIS A N 1
ATOM 669 C CA . HIS A 1 85 ? -0.442 4.818 4.233 1.00 92.56 85 HIS A CA 1
ATOM 670 C C . HIS A 1 85 ? 0.028 5.663 3.041 1.00 92.56 85 HIS A C 1
ATOM 672 O O . HIS A 1 85 ? -0.736 6.457 2.485 1.00 92.56 85 HIS A O 1
ATOM 678 N N . ASN A 1 86 ? 1.292 5.498 2.645 1.00 91.94 86 ASN A N 1
ATOM 679 C CA . ASN A 1 86 ? 1.897 6.224 1.527 1.00 91.94 86 ASN A CA 1
ATOM 680 C C . ASN A 1 86 ? 2.094 5.297 0.323 1.00 91.94 86 ASN A C 1
ATOM 682 O O . ASN A 1 86 ? 2.642 4.204 0.458 1.00 91.94 86 ASN A O 1
ATOM 686 N N . ILE A 1 87 ? 1.683 5.759 -0.858 1.00 88.94 87 ILE A N 1
ATOM 687 C CA . ILE A 1 87 ? 1.762 5.023 -2.124 1.00 88.94 87 ILE A CA 1
ATOM 688 C C . ILE A 1 87 ? 2.414 5.941 -3.151 1.00 88.94 87 ILE A C 1
ATOM 690 O O . ILE A 1 87 ? 1.751 6.803 -3.725 1.00 88.94 87 ILE A O 1
ATOM 694 N N . GLY A 1 88 ? 3.721 5.793 -3.369 1.00 87.06 88 GLY A N 1
ATOM 695 C CA . GLY A 1 88 ? 4.466 6.710 -4.233 1.00 87.06 88 GLY A CA 1
ATOM 696 C C . GLY A 1 88 ? 4.243 8.173 -3.803 1.00 87.06 88 GLY A C 1
ATOM 697 O O . GLY A 1 88 ? 4.586 8.517 -2.670 1.00 87.06 88 GLY A O 1
ATOM 698 N N . PRO A 1 89 ? 3.666 9.042 -4.657 1.00 86.81 89 PRO A N 1
ATOM 699 C CA . PRO A 1 89 ? 3.375 10.434 -4.307 1.00 86.81 89 PRO A CA 1
ATOM 700 C C . PRO A 1 89 ? 2.079 10.628 -3.494 1.00 86.81 89 PRO A C 1
ATOM 702 O O . PRO A 1 89 ? 1.819 11.734 -3.014 1.00 86.81 89 PRO A O 1
ATOM 705 N N . TRP A 1 90 ? 1.250 9.594 -3.341 1.00 89.06 90 TRP A N 1
ATOM 706 C CA . TRP A 1 90 ? -0.040 9.659 -2.653 1.00 89.06 90 TRP A CA 1
ATOM 707 C C . TRP A 1 90 ? 0.108 9.356 -1.166 1.00 89.06 90 TRP A C 1
ATOM 709 O O . TRP A 1 90 ? 0.923 8.532 -0.756 1.00 89.06 90 TRP A O 1
ATOM 719 N N . SER A 1 91 ? -0.725 9.999 -0.351 1.00 90.62 91 SER A N 1
ATOM 720 C CA . SER A 1 91 ? -0.794 9.754 1.086 1.00 90.62 91 SER A CA 1
ATOM 721 C C . SER A 1 91 ? -2.254 9.686 1.511 1.00 90.62 91 SER A C 1
ATOM 723 O O . SER A 1 91 ? -3.055 10.548 1.135 1.00 90.62 91 SER A O 1
ATOM 725 N N . VAL A 1 92 ? -2.598 8.645 2.261 1.00 91.25 92 VAL A N 1
ATOM 726 C CA . VAL A 1 92 ? -3.953 8.340 2.726 1.00 91.25 92 VAL A CA 1
ATOM 727 C C . VAL A 1 92 ? -3.915 8.155 4.237 1.00 91.25 92 VAL A C 1
ATOM 729 O O . VAL A 1 92 ? -3.021 7.497 4.762 1.00 91.25 92 VAL A O 1
ATOM 732 N N . ILE A 1 93 ? -4.884 8.736 4.933 1.00 90.62 93 ILE A N 1
ATOM 733 C CA . ILE A 1 93 ? -5.119 8.509 6.356 1.00 90.62 93 ILE A CA 1
ATOM 734 C C . ILE A 1 93 ? -6.224 7.470 6.479 1.00 90.62 93 ILE A C 1
ATOM 736 O O . ILE A 1 93 ? -7.310 7.676 5.941 1.00 90.62 93 ILE A O 1
ATOM 740 N N . VAL A 1 94 ? -5.961 6.394 7.207 1.00 91.25 94 VAL A N 1
ATOM 741 C CA . VAL A 1 94 ? -6.949 5.407 7.642 1.00 91.25 94 VAL A CA 1
ATOM 742 C C . VAL A 1 94 ? -7.269 5.685 9.105 1.00 91.25 94 VAL A C 1
ATOM 744 O O . VAL A 1 94 ? -6.350 5.867 9.895 1.00 91.25 94 VAL A O 1
ATOM 747 N N . VAL A 1 95 ? -8.545 5.756 9.471 1.00 88.75 95 VAL A N 1
ATOM 748 C CA . VAL A 1 95 ? -8.997 6.138 10.816 1.00 88.75 95 VAL A CA 1
ATOM 749 C C . VAL A 1 95 ? -10.091 5.196 11.288 1.00 88.75 95 VAL A C 1
ATOM 751 O O . VAL A 1 95 ? -11.003 4.883 10.515 1.00 88.75 95 VAL A O 1
ATOM 754 N N . ARG A 1 96 ? -10.057 4.805 12.566 1.00 87.12 96 ARG A N 1
ATOM 755 C CA . ARG A 1 96 ? -11.217 4.181 13.215 1.00 87.12 96 ARG A CA 1
ATOM 756 C C . ARG A 1 96 ? -12.205 5.261 13.655 1.00 87.12 96 ARG A C 1
ATOM 758 O O . ARG A 1 96 ? -11.955 6.000 14.601 1.00 87.12 96 ARG A O 1
ATOM 765 N N . ASP A 1 97 ? -13.324 5.350 12.948 1.00 82.56 97 ASP A N 1
ATOM 766 C CA . ASP A 1 97 ? -14.377 6.351 13.173 1.00 82.56 97 ASP A CA 1
ATOM 767 C C . ASP A 1 97 ? -15.347 5.924 14.286 1.00 82.56 97 ASP A C 1
ATOM 769 O O . ASP A 1 97 ? -15.844 6.746 15.052 1.00 82.56 97 ASP A O 1
ATOM 773 N N . SER A 1 98 ? -15.597 4.619 14.409 1.00 84.69 98 SER A N 1
ATOM 774 C CA . SER A 1 98 ? -16.401 4.030 15.483 1.00 84.69 98 SER A CA 1
ATOM 775 C C . SER A 1 98 ? -15.937 2.603 15.782 1.00 84.69 98 SER A C 1
ATOM 777 O O . SER A 1 98 ? -15.038 2.095 15.113 1.00 84.69 98 SER A O 1
ATOM 779 N N . ALA A 1 99 ? -16.539 1.949 16.784 1.00 82.19 99 ALA A N 1
ATOM 780 C CA . ALA A 1 99 ? -16.179 0.585 17.181 1.00 82.19 99 ALA A CA 1
ATOM 781 C C 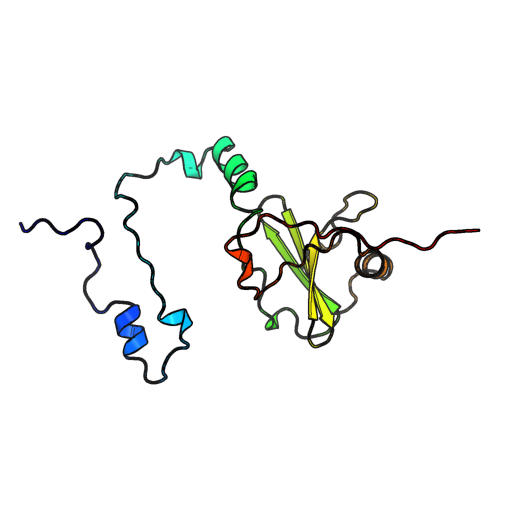. ALA A 1 99 ? -16.116 -0.383 15.984 1.00 82.19 99 ALA A C 1
ATOM 783 O O . ALA A 1 99 ? -15.164 -1.150 15.883 1.00 82.19 99 ALA A O 1
ATOM 784 N N . ASP A 1 100 ? -17.039 -0.243 15.029 1.00 85.25 100 ASP A N 1
ATOM 785 C CA . ASP A 1 100 ? -17.186 -1.150 13.885 1.00 85.25 100 ASP A CA 1
ATOM 786 C C . ASP A 1 100 ? -16.940 -0.467 12.524 1.00 85.25 100 ASP A C 1
ATOM 788 O O . ASP A 1 100 ? -17.262 -1.030 11.481 1.00 85.25 100 ASP A O 1
ATOM 792 N N . SER A 1 101 ? -16.405 0.762 12.500 1.00 85.88 101 SER A N 1
ATOM 793 C CA . SER A 1 101 ? -16.209 1.523 11.257 1.00 85.88 101 SER A CA 1
ATOM 794 C C . SER A 1 101 ? -14.790 2.057 11.124 1.00 85.88 101 SER A C 1
ATOM 796 O O . SER A 1 101 ? -14.339 2.874 11.929 1.00 85.88 101 SER A O 1
ATOM 798 N N . ILE A 1 102 ? -14.141 1.699 10.017 1.00 87.81 102 ILE A N 1
ATOM 799 C CA . ILE A 1 102 ? -12.858 2.253 9.575 1.00 87.81 102 ILE A CA 1
ATOM 800 C C . ILE A 1 102 ? -13.081 3.012 8.266 1.00 87.81 102 ILE A C 1
ATOM 802 O O . ILE A 1 102 ? -13.774 2.537 7.367 1.00 87.81 102 ILE A O 1
ATOM 806 N N . LYS A 1 103 ? -12.515 4.215 8.159 1.00 87.88 103 LYS A N 1
ATOM 807 C CA . LYS A 1 103 ? -12.628 5.083 6.978 1.00 87.88 103 LYS A CA 1
ATOM 808 C C . LYS A 1 103 ? -11.250 5.517 6.504 1.00 87.88 103 LYS A C 1
ATOM 810 O O . LYS A 1 103 ? -10.317 5.597 7.297 1.00 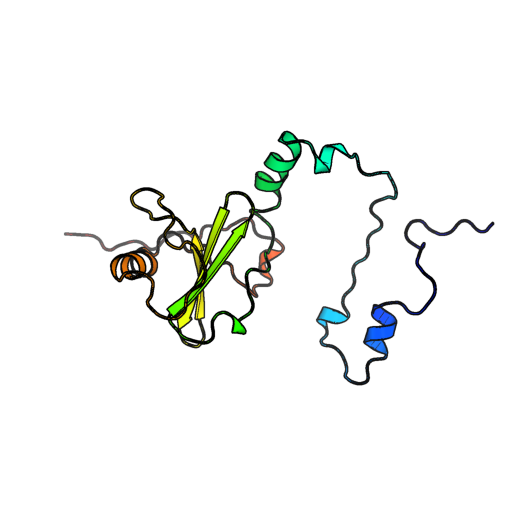87.88 103 LYS A O 1
ATOM 815 N N . ALA A 1 104 ? -11.138 5.833 5.218 1.00 86.88 104 ALA A N 1
ATOM 816 C CA . ALA A 1 104 ? -9.905 6.313 4.612 1.00 86.88 104 ALA A CA 1
ATOM 817 C C . ALA A 1 104 ? -10.122 7.645 3.879 1.00 86.88 104 ALA A C 1
ATOM 819 O O . ALA A 1 104 ? -11.148 7.847 3.228 1.00 86.88 104 ALA A O 1
ATOM 820 N N . PHE A 1 105 ? -9.144 8.546 3.967 1.00 86.94 105 PHE A N 1
ATOM 821 C CA . PHE A 1 105 ? -9.189 9.885 3.378 1.00 86.94 105 PHE A CA 1
ATOM 822 C C . PHE A 1 105 ? -7.848 10.253 2.753 1.00 86.94 105 PHE A C 1
ATOM 824 O O . PHE A 1 105 ? -6.797 9.856 3.246 1.00 86.94 105 PHE A O 1
ATOM 831 N N . VAL A 1 106 ? -7.855 11.079 1.706 1.00 89.69 106 VAL A N 1
ATOM 832 C CA . VAL A 1 106 ? -6.609 11.662 1.187 1.00 89.69 106 VAL A CA 1
ATOM 833 C C . VAL A 1 106 ? -5.988 12.550 2.269 1.00 89.69 106 VAL A C 1
ATOM 835 O O . VAL A 1 106 ? -6.656 13.417 2.831 1.00 89.69 106 VAL A O 1
ATOM 838 N N . ASN A 1 107 ? -4.699 12.356 2.545 1.00 89.88 107 ASN A N 1
ATOM 839 C CA . ASN A 1 107 ? -3.936 13.097 3.548 1.00 89.88 107 ASN A CA 1
ATOM 840 C C . ASN A 1 107 ? -3.558 14.501 3.042 1.00 89.88 107 ASN A C 1
ATOM 842 O O . ASN A 1 107 ? -2.385 14.840 2.870 1.00 89.88 107 ASN A O 1
ATOM 846 N N . SER A 1 108 ? -4.567 15.310 2.735 1.00 87.25 108 SER A N 1
ATOM 847 C CA . SER A 1 108 ? -4.408 16.665 2.224 1.00 87.25 108 SER A CA 1
ATOM 848 C C . SER A 1 108 ? -5.565 17.544 2.691 1.00 87.25 108 SER A C 1
ATOM 850 O O . SER A 1 108 ? -6.734 17.217 2.489 1.00 87.25 108 SER A O 1
ATOM 852 N N . CYS A 1 109 ? -5.246 18.667 3.332 1.00 85.25 109 CYS A N 1
ATOM 853 C CA . CYS A 1 109 ? -6.241 19.639 3.767 1.00 85.25 109 CYS A CA 1
ATOM 854 C C . CYS A 1 109 ? -6.904 20.304 2.553 1.00 85.25 109 CYS A C 1
ATOM 856 O O . CYS A 1 109 ? -6.224 20.832 1.672 1.00 85.25 109 CYS A O 1
ATOM 858 N N . THR A 1 110 ? -8.235 20.366 2.539 1.00 82.38 110 THR A N 1
ATOM 859 C CA . THR A 1 110 ? -9.017 20.917 1.419 1.00 82.38 110 THR A CA 1
ATOM 860 C C . THR A 1 110 ? -8.807 22.415 1.190 1.00 82.38 110 THR A C 1
ATOM 862 O O . THR A 1 110 ? -9.073 22.907 0.098 1.00 82.38 110 THR A O 1
ATOM 865 N N . HIS A 1 111 ? -8.301 23.149 2.185 1.00 80.69 111 HIS A N 1
ATOM 866 C CA . HIS A 1 111 ? -8.048 24.583 2.055 1.00 80.69 111 HIS A CA 1
ATOM 867 C C . HIS A 1 111 ? -6.791 24.884 1.227 1.00 80.69 111 HIS A C 1
ATOM 869 O O . HIS A 1 111 ? -6.834 25.731 0.336 1.00 80.69 111 HIS A O 1
ATOM 875 N N . ARG A 1 112 ? -5.652 24.247 1.535 1.00 84.44 112 ARG A N 1
ATOM 876 C CA . ARG A 1 112 ? -4.347 24.587 0.919 1.00 84.44 112 ARG A CA 1
ATOM 877 C C . ARG A 1 112 ? -3.486 23.391 0.535 1.00 84.44 112 ARG A C 1
ATOM 879 O O . ARG A 1 112 ? -2.313 23.560 0.224 1.00 84.44 112 ARG A O 1
ATOM 886 N N . GLY A 1 113 ? -4.040 22.188 0.566 1.00 84.00 113 GLY A N 1
ATOM 887 C CA . GLY A 1 113 ? -3.342 20.976 0.157 1.00 84.00 113 GLY A CA 1
ATOM 888 C C . GLY A 1 113 ? -2.272 20.482 1.136 1.00 84.00 113 GLY A C 1
ATOM 889 O O . GLY A 1 113 ? -1.635 19.467 0.866 1.00 84.00 113 GLY A O 1
ATOM 890 N N . THR A 1 114 ? -2.063 21.167 2.267 1.00 87.38 114 THR A N 1
ATOM 891 C CA . THR A 1 114 ? -1.072 20.779 3.277 1.00 87.38 114 THR A CA 1
ATOM 892 C C . THR A 1 114 ? -1.368 19.380 3.810 1.00 87.38 114 THR A C 1
ATOM 894 O O . THR A 1 114 ? -2.525 19.061 4.099 1.00 87.38 114 THR A O 1
ATOM 897 N N . ARG A 1 115 ? -0.325 18.559 3.964 1.00 86.69 115 ARG A N 1
ATOM 898 C CA . ARG A 1 115 ? -0.422 17.251 4.623 1.00 86.69 115 ARG A CA 1
ATOM 899 C C . ARG A 1 115 ? -0.977 17.423 6.040 1.00 86.69 115 ARG A C 1
ATOM 901 O O . ARG A 1 115 ? -0.530 18.312 6.762 1.00 86.69 115 ARG A O 1
ATOM 908 N N . MET A 1 116 ? -1.955 16.599 6.414 1.00 85.44 116 MET A N 1
ATOM 909 C CA . MET A 1 116 ? -2.638 16.708 7.709 1.00 85.44 116 MET A CA 1
ATOM 910 C C . MET A 1 116 ? -1.913 15.924 8.803 1.00 85.44 116 MET A C 1
ATOM 912 O O . MET A 1 116 ? -1.736 16.448 9.899 1.00 85.44 116 MET A O 1
ATOM 916 N N . LEU A 1 117 ? -1.469 14.703 8.495 1.00 86.12 117 LEU A N 1
ATOM 917 C CA . LEU A 1 117 ? -0.752 13.829 9.423 1.00 86.12 117 LEU A CA 1
ATOM 918 C C . LEU A 1 117 ? 0.583 13.387 8.831 1.00 86.12 117 LEU A C 1
ATOM 920 O O . LEU A 1 117 ? 0.651 13.049 7.651 1.00 86.12 117 LEU A O 1
ATOM 924 N N . ASP A 1 118 ? 1.632 13.378 9.647 1.00 85.06 118 ASP A N 1
ATOM 925 C CA . ASP A 1 118 ? 2.970 12.946 9.219 1.00 85.06 118 ASP A CA 1
ATOM 926 C C . ASP A 1 118 ? 3.223 11.449 9.466 1.00 85.06 118 ASP A C 1
ATOM 928 O O . ASP A 1 118 ? 4.060 10.839 8.808 1.00 85.06 118 ASP A O 1
ATOM 932 N N . GLY A 1 119 ? 2.455 10.832 10.366 1.00 85.31 119 GLY A N 1
ATOM 933 C CA . GLY A 1 119 ? 2.568 9.420 10.717 1.00 85.31 119 GLY A CA 1
ATOM 934 C C . GLY A 1 119 ? 1.337 8.910 11.458 1.00 85.31 119 GLY A C 1
ATOM 935 O O . GLY A 1 119 ? 0.342 9.624 11.582 1.00 85.31 119 GLY A O 1
ATOM 936 N N . GLU A 1 120 ? 1.421 7.665 11.922 1.00 83.88 120 GLU A N 1
ATOM 937 C CA . GLU A 1 120 ? 0.403 7.029 12.763 1.00 83.88 120 GLU A CA 1
ATOM 938 C C . GLU A 1 120 ? 0.300 7.685 14.146 1.00 83.88 120 GLU A C 1
ATOM 940 O O . GLU A 1 120 ? 1.255 8.286 14.651 1.00 83.88 120 GLU A O 1
ATOM 945 N N . GLY A 1 121 ? -0.863 7.555 14.777 1.00 80.62 121 GLY A N 1
ATOM 946 C CA . GLY A 1 121 ? -1.092 8.102 16.106 1.00 80.62 121 GLY A CA 1
ATOM 947 C C . GLY A 1 121 ? -2.283 7.464 16.805 1.00 80.62 121 GLY A C 1
ATOM 948 O O . GLY A 1 121 ? -3.237 7.033 16.159 1.00 80.62 121 GLY A O 1
ATOM 949 N N . SER A 1 122 ? -2.223 7.450 18.139 1.00 74.19 122 SER A N 1
ATOM 950 C CA . SER A 1 122 ? -3.338 7.010 18.983 1.00 74.19 122 SER A CA 1
ATOM 951 C C . SER A 1 122 ? -4.165 8.196 19.489 1.00 74.19 122 SER A C 1
ATOM 953 O O . SER A 1 122 ? -3.616 9.243 19.859 1.00 74.19 122 SER A O 1
ATOM 955 N N . GLY A 1 123 ? -5.488 8.037 19.497 1.00 61.12 123 GLY A N 1
ATOM 956 C CA . GLY A 1 123 ? -6.451 9.031 19.975 1.00 61.12 123 GLY A CA 1
ATOM 957 C C . GLY A 1 123 ? -6.632 10.280 19.092 1.00 61.12 123 GLY A C 1
ATOM 958 O O . GLY A 1 123 ? -6.106 10.392 17.987 1.00 61.12 123 GLY A O 1
ATOM 959 N N . TYR A 1 124 ? -7.385 11.265 19.610 1.00 55.31 124 TYR A N 1
ATOM 960 C CA . TYR A 1 124 ? -7.708 12.565 18.983 1.00 55.31 124 TYR A CA 1
ATOM 961 C C . TYR A 1 124 ? -6.479 13.495 18.789 1.00 55.31 124 TYR A C 1
ATOM 963 O O . TYR A 1 124 ? -6.567 14.709 18.954 1.00 55.31 124 TYR A O 1
ATOM 971 N N . GLY A 1 125 ? -5.309 12.954 18.437 1.00 49.03 125 GLY A N 1
ATOM 972 C CA . GLY A 1 125 ? -4.109 13.715 18.077 1.00 49.03 125 GLY A CA 1
ATOM 973 C C . GLY A 1 125 ? -4.267 14.538 16.793 1.00 49.03 125 GLY A C 1
ATOM 974 O O . GLY A 1 125 ? -3.470 15.440 16.533 1.00 49.03 125 GLY A O 1
ATOM 975 N N . MET A 1 126 ? -5.331 14.304 16.017 1.00 51.78 126 MET A N 1
ATOM 976 C CA . MET A 1 126 ? -5.794 15.284 15.041 1.00 51.78 126 MET A CA 1
ATOM 977 C C . MET A 1 126 ? -6.284 16.509 15.815 1.00 51.78 126 MET A C 1
ATOM 979 O O . MET A 1 126 ? -7.304 16.463 16.501 1.00 51.78 126 MET A O 1
ATOM 983 N N . GLN A 1 127 ? -5.547 17.614 15.703 1.00 50.88 127 GLN A N 1
ATOM 984 C CA . GLN A 1 127 ? -5.978 18.919 16.201 1.00 50.88 127 GLN A CA 1
ATOM 985 C C . GLN A 1 127 ? -7.455 19.112 15.832 1.00 50.88 127 GLN A C 1
ATOM 987 O O . GLN A 1 127 ? -7.841 18.870 14.689 1.00 50.88 127 GLN A O 1
ATOM 992 N N . SER A 1 128 ? -8.288 19.488 16.799 1.00 47.25 128 SER A N 1
ATOM 993 C CA . SER A 1 128 ? -9.759 19.506 16.718 1.00 47.25 128 SER A CA 1
ATOM 994 C C . SER A 1 128 ? -10.352 20.154 15.452 1.00 47.25 128 SER A C 1
ATOM 996 O O . SER A 1 128 ? -11.468 19.828 15.053 1.00 47.25 128 SER A O 1
ATOM 998 N N . SER A 1 129 ? -9.602 21.025 14.771 1.00 50.00 129 SER A N 1
ATOM 999 C CA . SER A 1 129 ? -9.964 21.638 13.490 1.00 50.00 129 SER A CA 1
ATOM 1000 C C . SER A 1 129 ? -9.885 20.699 12.274 1.00 50.00 129 SER A C 1
ATOM 1002 O O . SER A 1 129 ? -10.617 20.912 11.307 1.00 50.00 129 SER A O 1
ATOM 1004 N N . ALA A 1 130 ? -9.030 19.675 12.284 1.00 52.06 130 ALA A N 1
ATOM 1005 C CA . ALA A 1 130 ? -8.888 18.700 11.200 1.00 52.06 130 ALA A CA 1
ATOM 1006 C C . ALA A 1 130 ? -9.946 17.584 11.283 1.00 52.06 130 ALA A C 1
ATOM 1008 O O . ALA A 1 130 ? -10.480 17.179 10.253 1.00 52.06 130 ALA A O 1
ATOM 1009 N N . TRP A 1 131 ? -10.327 17.161 12.498 1.00 53.56 131 TRP A N 1
ATOM 1010 C CA . TRP A 1 131 ? -11.458 16.241 12.716 1.00 53.56 131 TRP A CA 1
ATOM 1011 C C . TRP A 1 131 ? -12.766 16.810 12.187 1.00 53.56 131 TRP A C 1
ATOM 1013 O O . TRP A 1 131 ? -13.445 16.136 11.418 1.00 53.56 131 TRP A O 1
ATOM 1023 N N . GLY A 1 132 ? -13.075 18.066 12.535 1.00 54.44 132 GLY A N 1
ATOM 1024 C CA . GLY A 1 132 ? -14.251 18.754 12.006 1.00 54.44 132 GLY A CA 1
ATOM 1025 C C . GLY A 1 132 ? -14.255 18.773 10.479 1.00 54.44 132 GLY A C 1
ATOM 1026 O O . GLY A 1 132 ? -15.264 18.448 9.877 1.00 54.44 132 GLY A O 1
ATOM 1027 N N . GLN A 1 133 ? -13.112 19.039 9.838 1.00 54.09 133 GLN A N 1
ATOM 1028 C CA . GLN A 1 133 ? -13.010 19.063 8.374 1.00 54.09 133 GLN A CA 1
ATOM 1029 C C . GLN A 1 133 ? -13.178 17.690 7.704 1.00 54.09 133 GLN A C 1
ATOM 1031 O O . GLN A 1 133 ? -13.709 17.653 6.595 1.00 54.09 133 GLN A O 1
ATOM 1036 N N . LEU A 1 134 ? -12.746 16.588 8.331 1.00 54.88 134 LEU A N 1
ATOM 1037 C CA . LEU A 1 134 ? -12.910 15.236 7.775 1.00 54.88 134 LEU A CA 1
ATOM 1038 C C . LEU A 1 134 ? -14.333 14.691 7.950 1.00 54.88 134 LEU A C 1
ATOM 1040 O O . LEU A 1 134 ? -14.827 13.997 7.064 1.00 54.88 134 LEU A O 1
ATOM 1044 N N . THR A 1 135 ? -15.006 15.015 9.058 1.00 52.81 135 THR A N 1
ATOM 1045 C CA . THR A 1 135 ? -16.364 14.520 9.341 1.00 52.81 135 THR A CA 1
ATOM 1046 C C . THR A 1 135 ? -17.466 15.439 8.806 1.00 52.81 135 THR A C 1
ATOM 1048 O O . THR A 1 135 ? -18.546 14.949 8.482 1.00 52.81 135 THR A O 1
ATOM 1051 N N . SER A 1 136 ? -17.211 16.747 8.653 1.00 45.66 136 SER A N 1
ATOM 1052 C CA . SER A 1 136 ? -18.202 17.716 8.156 1.00 45.66 136 SER A CA 1
ATOM 1053 C C . SER A 1 136 ? -18.192 17.908 6.636 1.00 45.66 136 SER A C 1
ATOM 1055 O O . SER A 1 136 ? -19.198 18.349 6.088 1.00 45.66 136 SER A O 1
ATOM 1057 N N . ASN A 1 137 ? -17.095 17.595 5.933 1.00 41.66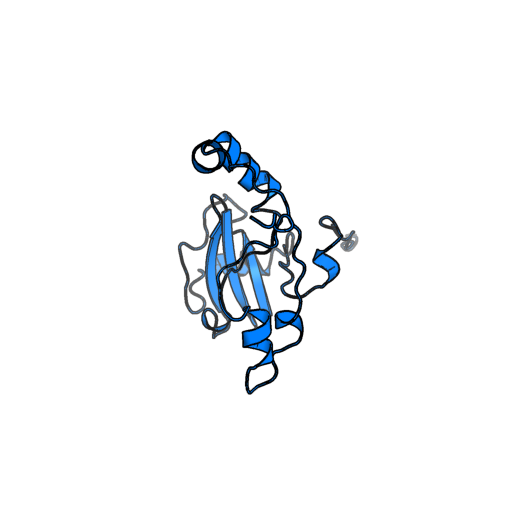 137 ASN A N 1
ATOM 1058 C CA . ASN A 1 137 ? -17.023 17.680 4.467 1.00 41.66 137 ASN A CA 1
ATOM 1059 C C . ASN A 1 137 ? -17.212 16.302 3.822 1.00 41.66 137 ASN A C 1
ATOM 1061 O O . ASN A 1 137 ? -16.317 15.752 3.175 1.00 41.66 137 ASN A O 1
ATOM 1065 N N . VAL A 1 138 ? -18.423 15.761 3.957 1.00 43.41 138 VAL A N 1
ATOM 1066 C CA . VAL A 1 138 ? -18.911 14.610 3.183 1.00 43.41 138 VAL A CA 1
ATOM 1067 C C . VAL A 1 138 ? -19.131 15.046 1.731 1.00 43.41 138 VAL A C 1
ATOM 1069 O O . VAL A 1 138 ? -20.260 15.252 1.302 1.00 43.41 138 VAL A O 1
ATOM 1072 N N . GLN A 1 139 ? -18.066 15.255 0.955 1.00 34.91 139 GLN A N 1
ATOM 1073 C CA . GLN A 1 139 ? -18.231 15.448 -0.494 1.00 34.91 139 GLN A CA 1
ATOM 1074 C C . GLN A 1 139 ? -17.331 14.603 -1.385 1.00 34.91 139 GLN A C 1
ATOM 1076 O O . GLN A 1 139 ? -17.641 14.491 -2.567 1.00 34.91 139 GLN A O 1
ATOM 1081 N N . ARG A 1 140 ? -16.307 13.916 -0.862 1.00 36.66 140 ARG A N 1
ATOM 1082 C CA . ARG A 1 140 ? -15.638 12.820 -1.590 1.00 36.66 140 ARG A CA 1
ATOM 1083 C C . ARG A 1 140 ? -15.166 11.741 -0.625 1.00 36.66 140 ARG A C 1
ATOM 1085 O O . ARG A 1 140 ? -13.982 11.635 -0.326 1.00 36.66 140 ARG A O 1
ATOM 1092 N N . GLN A 1 141 ? -16.109 10.935 -0.145 1.00 37.59 141 GLN A N 1
ATOM 1093 C CA . GLN A 1 141 ? -15.771 9.590 0.307 1.00 37.59 141 GLN A CA 1
ATOM 1094 C C . GLN A 1 141 ? -15.286 8.816 -0.919 1.00 37.59 141 GLN A C 1
ATOM 1096 O O . GLN A 1 141 ? -16.074 8.478 -1.797 1.00 37.59 141 GLN A O 1
ATOM 1101 N N . TYR A 1 142 ? -13.991 8.528 -0.984 1.00 38.47 142 TYR A N 1
ATOM 1102 C CA . TYR A 1 142 ? -13.586 7.276 -1.600 1.00 38.47 142 TYR A CA 1
ATOM 1103 C C . TYR A 1 142 ? -13.738 6.251 -0.490 1.00 38.47 142 TYR A C 1
ATOM 1105 O O . TYR A 1 142 ? -12.819 6.041 0.298 1.00 38.47 142 TYR A O 1
ATOM 1113 N N . THR A 1 143 ? -14.940 5.692 -0.353 1.00 35.22 143 THR A N 1
ATOM 1114 C CA . THR A 1 143 ? -15.088 4.469 0.425 1.00 35.22 143 THR A CA 1
ATOM 1115 C C . THR A 1 143 ? -14.256 3.437 -0.319 1.00 35.22 143 THR A C 1
ATOM 1117 O O . THR A 1 143 ? -14.641 2.959 -1.384 1.00 35.22 143 THR A O 1
ATOM 1120 N N . ILE A 1 144 ? -13.044 3.200 0.170 1.00 44.50 144 ILE A N 1
ATOM 1121 C CA . ILE A 1 144 ? -12.253 2.046 -0.225 1.00 44.50 144 ILE A CA 1
ATOM 1122 C C . ILE A 1 144 ? -12.972 0.886 0.461 1.00 44.50 144 ILE A C 1
ATOM 1124 O O . ILE A 1 144 ? -12.811 0.647 1.651 1.00 44.50 144 ILE A O 1
ATOM 1128 N N . ASP A 1 145 ? -13.931 0.325 -0.267 1.00 35.72 145 ASP A N 1
ATOM 1129 C CA . ASP A 1 145 ? -14.931 -0.621 0.214 1.00 35.72 145 ASP A CA 1
ATOM 1130 C C . ASP A 1 145 ? -14.305 -2.011 0.406 1.00 35.72 145 ASP A C 1
ATOM 1132 O O . ASP A 1 145 ? -14.264 -2.807 -0.529 1.00 35.72 145 ASP A O 1
ATOM 1136 N N . PHE A 1 146 ? -13.738 -2.262 1.589 1.00 38.47 146 PHE A N 1
ATOM 1137 C CA . PHE A 1 146 ? -12.815 -3.372 1.874 1.00 38.47 146 PHE A CA 1
ATOM 1138 C C . PHE A 1 146 ? -13.320 -4.793 1.539 1.00 38.47 146 PHE A C 1
ATOM 1140 O O . PHE A 1 146 ? -12.490 -5.692 1.497 1.00 38.47 146 PHE A O 1
ATOM 1147 N N . ASP A 1 147 ? -14.611 -5.009 1.250 1.00 32.97 147 ASP A N 1
ATOM 1148 C CA . ASP A 1 147 ? -15.177 -6.358 1.062 1.00 32.97 147 ASP A CA 1
ATOM 1149 C C . ASP A 1 147 ? -16.274 -6.495 -0.021 1.00 32.97 147 ASP A C 1
ATOM 1151 O O . ASP A 1 147 ? -17.003 -7.489 -0.054 1.00 32.97 147 ASP A O 1
ATOM 1155 N N . SER A 1 148 ? -16.435 -5.541 -0.949 1.00 31.92 148 SER A N 1
ATOM 1156 C CA . SER A 1 148 ? -17.520 -5.652 -1.943 1.00 31.92 148 SER A CA 1
ATOM 1157 C C . SER A 1 148 ? -17.102 -6.442 -3.203 1.00 31.92 148 SER A C 1
ATOM 1159 O O . SER A 1 148 ? -16.215 -5.996 -3.940 1.00 31.92 148 SER A O 1
ATOM 1161 N N . PRO A 1 149 ? -17.778 -7.560 -3.563 1.00 32.28 149 PRO A N 1
ATOM 1162 C CA . PRO A 1 149 ? -17.482 -8.339 -4.777 1.00 32.28 149 PRO A CA 1
ATOM 1163 C C . PRO A 1 149 ? -17.758 -7.567 -6.087 1.00 32.28 149 PRO A C 1
ATOM 1165 O O . PRO A 1 149 ? -17.455 -8.045 -7.182 1.00 32.28 149 PRO A O 1
ATOM 1168 N N . ALA A 1 150 ? -18.298 -6.347 -5.995 1.00 31.70 150 ALA A N 1
ATOM 1169 C CA . ALA A 1 150 ? -18.535 -5.435 -7.113 1.00 31.70 150 ALA A CA 1
ATOM 1170 C C . ALA A 1 150 ? -17.256 -4.768 -7.669 1.00 31.70 150 ALA A C 1
ATOM 1172 O O . ALA A 1 150 ? -17.299 -4.157 -8.743 1.00 31.70 150 ALA A O 1
ATOM 1173 N N . ALA A 1 151 ? -16.109 -4.901 -6.989 1.00 35.72 151 ALA A N 1
ATOM 1174 C CA . ALA A 1 151 ? -14.838 -4.322 -7.437 1.00 35.72 151 ALA A CA 1
ATOM 1175 C C . ALA A 1 151 ? -14.275 -4.962 -8.725 1.00 35.72 151 ALA A C 1
ATOM 1177 O O . ALA A 1 151 ? -13.349 -4.423 -9.326 1.00 35.72 151 ALA A O 1
ATOM 1178 N N . ALA A 1 152 ? -14.839 -6.085 -9.185 1.00 31.22 152 ALA A N 1
ATOM 1179 C CA . ALA A 1 152 ? -14.335 -6.806 -10.351 1.00 31.22 152 ALA A CA 1
ATOM 1180 C C . ALA A 1 152 ? -14.822 -6.268 -11.717 1.00 31.22 152 ALA A C 1
ATOM 1182 O O . ALA A 1 152 ? -14.304 -6.712 -12.738 1.00 31.22 152 ALA A O 1
ATOM 1183 N N . HIS A 1 153 ? -15.805 -5.356 -11.797 1.00 25.56 153 HIS A N 1
ATOM 1184 C CA . HIS A 1 153 ? -16.382 -5.005 -13.114 1.00 25.56 153 HIS A CA 1
ATOM 1185 C C . HIS A 1 153 ? -17.036 -3.625 -13.269 1.00 25.56 153 HIS A C 1
ATOM 1187 O O . HIS A 1 153 ? -17.597 -3.352 -14.330 1.00 25.56 153 HIS A O 1
ATOM 1193 N N . THR A 1 154 ? -16.919 -2.702 -12.314 1.00 24.25 154 THR A N 1
ATOM 1194 C CA . THR A 1 154 ? -17.558 -1.385 -12.474 1.00 24.25 154 THR A CA 1
ATOM 1195 C C . THR A 1 154 ? -16.545 -0.272 -12.283 1.00 24.25 154 THR A C 1
ATOM 1197 O O . THR A 1 154 ? -16.060 -0.033 -11.181 1.00 24.25 154 THR A O 1
ATOM 1200 N N . GLY A 1 155 ? -16.220 0.421 -13.380 1.00 24.58 155 GLY A N 1
ATOM 1201 C CA . GLY A 1 155 ? -15.550 1.714 -13.309 1.00 24.58 155 GLY A CA 1
ATOM 1202 C C . GLY A 1 155 ? -16.283 2.604 -12.308 1.00 24.58 155 GLY A C 1
ATOM 1203 O O . GLY A 1 155 ? -17.513 2.561 -12.253 1.00 24.58 155 GLY A O 1
ATOM 1204 N N . ALA A 1 156 ? -15.509 3.341 -11.504 1.00 27.48 156 ALA A N 1
ATOM 1205 C CA . ALA A 1 156 ? -15.970 4.222 -10.435 1.00 27.48 156 ALA A CA 1
ATOM 1206 C C . ALA A 1 156 ? -17.310 4.879 -10.791 1.00 27.48 156 ALA A C 1
ATOM 1208 O O . ALA A 1 156 ? -17.372 5.845 -11.553 1.00 27.48 156 ALA A O 1
ATOM 1209 N N . THR A 1 157 ? -18.398 4.299 -10.286 1.00 22.77 157 THR A N 1
ATOM 1210 C CA . THR A 1 157 ? -19.734 4.820 -10.532 1.00 22.77 157 THR A CA 1
ATOM 1211 C C . THR A 1 157 ? -19.952 5.924 -9.517 1.00 22.77 157 THR A C 1
ATOM 1213 O O . THR A 1 157 ? -20.168 5.672 -8.335 1.00 22.77 157 THR A O 1
ATOM 1216 N N . LEU A 1 158 ? -19.853 7.167 -9.988 1.00 26.53 158 LEU A N 1
ATOM 1217 C CA . LEU A 1 158 ? -20.444 8.310 -9.306 1.00 26.53 158 LEU A CA 1
ATOM 1218 C C . LEU A 1 158 ? -21.954 8.056 -9.239 1.00 26.53 158 LEU A C 1
ATOM 1220 O O . LEU A 1 158 ? -22.631 8.080 -10.265 1.00 26.53 158 LEU A O 1
ATOM 1224 N N . MET A 1 159 ? -22.479 7.785 -8.047 1.00 26.39 159 MET A N 1
ATOM 1225 C CA . MET A 1 159 ? -23.926 7.750 -7.841 1.00 26.39 159 MET A CA 1
ATOM 1226 C C . MET A 1 159 ? -24.500 9.165 -8.041 1.00 26.39 159 MET A C 1
ATOM 1228 O O . MET A 1 159 ? -23.912 10.129 -7.538 1.00 26.39 159 MET A O 1
ATOM 1232 N N . PRO A 1 160 ? -25.628 9.338 -8.756 1.00 28.83 160 PRO A N 1
ATOM 1233 C CA . PRO A 1 160 ? -26.248 10.644 -8.908 1.00 28.83 160 PRO A CA 1
ATOM 1234 C C . PRO A 1 160 ? -27.097 11.016 -7.680 1.00 28.83 160 PRO A C 1
ATOM 1236 O O . PRO A 1 160 ? -28.002 10.283 -7.303 1.00 28.83 160 PRO A O 1
ATOM 1239 N N . GLY A 1 161 ? -26.827 12.211 -7.141 1.00 32.22 161 GLY A N 1
ATOM 1240 C CA . GLY A 1 161 ? -27.813 13.160 -6.605 1.00 32.22 161 GLY A CA 1
ATOM 1241 C C . GLY A 1 161 ? -28.428 12.908 -5.222 1.00 32.22 161 GLY A C 1
ATOM 1242 O O . GLY A 1 161 ? -29.303 12.067 -5.065 1.00 32.22 161 GLY A O 1
ATOM 1243 N N . ALA A 1 162 ? -28.116 13.792 -4.268 1.00 28.91 162 ALA A N 1
ATOM 1244 C CA . ALA A 1 162 ? -29.075 14.227 -3.253 1.00 28.91 162 ALA A CA 1
ATOM 1245 C C . ALA A 1 162 ? -29.384 15.710 -3.514 1.00 28.91 162 ALA A C 1
ATOM 1247 O O . ALA A 1 162 ? -28.517 16.573 -3.382 1.00 28.91 162 ALA A O 1
ATOM 1248 N N . SER A 1 163 ? -30.605 15.980 -3.969 1.00 32.25 163 SER A N 1
ATOM 1249 C CA . SER A 1 163 ? -31.195 17.312 -4.094 1.00 32.25 163 SER A CA 1
ATOM 1250 C C . SER A 1 163 ? -31.279 17.981 -2.719 1.00 32.25 163 SER A C 1
ATOM 1252 O O . SER A 1 163 ? -31.885 17.422 -1.804 1.00 32.25 163 SER A O 1
ATOM 1254 N N . GLY A 1 164 ? -30.669 19.159 -2.576 1.00 31.34 164 GLY A N 1
ATOM 1255 C CA . GLY A 1 164 ? -30.856 20.032 -1.414 1.00 31.34 164 GLY A CA 1
ATOM 1256 C C . GLY A 1 164 ? -32.216 20.748 -1.447 1.00 31.34 164 GLY A C 1
ATOM 1257 O O . GLY A 1 164 ? -32.833 20.808 -2.512 1.00 31.34 164 GLY A O 1
ATOM 1258 N N . PRO A 1 165 ? -32.697 21.254 -0.297 1.00 32.34 165 PRO A N 1
ATOM 1259 C CA . PRO A 1 165 ? -34.010 21.885 -0.182 1.00 32.34 165 PRO A CA 1
ATOM 1260 C C . PRO A 1 165 ? -34.054 23.250 -0.888 1.00 32.34 165 PRO A C 1
ATOM 1262 O O . PRO A 1 165 ? -33.074 23.992 -0.876 1.00 32.34 165 PRO A O 1
ATOM 1265 N N . GLU A 1 166 ? -35.203 23.557 -1.494 1.00 32.03 166 GLU A N 1
ATOM 1266 C CA . GLU A 1 166 ? -35.551 24.875 -2.034 1.00 32.03 166 GLU A CA 1
ATOM 1267 C C . GLU A 1 166 ? -35.570 25.917 -0.898 1.00 32.03 166 GLU A C 1
ATOM 1269 O O . GLU A 1 166 ? -36.231 25.710 0.121 1.00 32.03 166 GLU A O 1
ATOM 1274 N N . GLU A 1 167 ? -34.827 27.015 -1.067 1.00 33.38 167 GLU A N 1
ATOM 1275 C CA . GLU A 1 167 ? -34.957 28.229 -0.252 1.00 33.38 167 GLU A CA 1
ATOM 1276 C C . GLU A 1 167 ? -36.059 29.125 -0.842 1.00 33.38 167 GLU A C 1
ATOM 1278 O O . GLU A 1 167 ? -36.132 29.307 -2.060 1.00 33.38 167 GLU A O 1
ATOM 1283 N N . GLU A 1 168 ? -36.910 29.646 0.047 1.00 33.75 168 GLU A N 1
ATOM 1284 C CA . GLU A 1 168 ? -37.976 30.632 -0.193 1.00 33.75 168 GLU A CA 1
ATOM 1285 C C . GLU A 1 168 ? -37.420 32.050 -0.416 1.00 33.75 168 GLU A C 1
ATOM 1287 O O . GLU A 1 168 ? -36.478 32.443 0.314 1.00 33.75 168 GLU A O 1
#

Foldseek 3Di:
DDDDDQPPDDDDDDDPLRVQVPDPDNDPPVSNDDDDDRPDDDDDDPCCVVPPVNVVVCVVPPQVQDDDPFDDCVQACDAQWWFWGDDPPWIKIWGRPDPPDIFIDTQADPPHGDGQDPGTDDHVPRDPVVVCRVVVPPPDGPRPPVDDPVSPDDDPDDDDDDDDDDDD

pLDDT: mean 75.11, std 23.51, range [22.77, 97.81]

Radius of gyration: 22.5 Å; chains: 1; bounding box: 53×66×44 Å

Sequence (168 aa):
MSVQKPGSARASGPTVAETIAADRVAPPAPLLESDYAFLGDVDIDCERYTSEAFARREDEQLWRRCWHWACREEHLPDVGDNYVHNIGPWSVIVVRDSADSIKAFVNSCTHRGTRMLDGEGSGYGMQSSAWGQLTSNVQRQYTIDFDSPAAAHTGATLMPGASGPEEE